Protein AF-A0A5C8MLD3-F1 (afdb_monomer)

Solvent-accessible surface area (backbone atoms only — not comparable to full-atom values): 6883 Å² total; per-residue (Å²): 133,84,90,68,81,69,77,54,64,66,59,46,52,50,65,75,65,60,57,90,90,61,45,70,41,81,38,57,81,79,64,85,78,52,90,74,18,45,78,46,78,60,51,78,51,96,70,32,50,43,62,65,61,55,50,54,52,44,61,75,76,47,92,70,79,60,50,77,44,45,52,60,38,64,76,80,35,44,68,60,45,52,58,50,46,68,77,42,69,90,36,53,75,47,72,38,54,56,72,57,45,57,59,56,47,46,73,16,64,30,40,37,30,39

Structure (mmCIF, N/CA/C/O backbone):
data_AF-A0A5C8MLD3-F1
#
_entry.id   AF-A0A5C8MLD3-F1
#
loop_
_atom_site.group_PDB
_atom_site.id
_atom_site.type_symbol
_atom_site.label_atom_id
_atom_site.label_alt_id
_atom_site.label_comp_id
_atom_site.label_asym_id
_atom_site.label_entity_id
_atom_site.label_seq_id
_atom_site.pdbx_PDB_ins_code
_atom_site.Cartn_x
_atom_site.Cartn_y
_atom_site.Cartn_z
_atom_site.occupancy
_atom_site.B_iso_or_equiv
_atom_site.auth_seq_id
_atom_site.auth_comp_id
_atom_site.auth_asym_id
_atom_site.auth_atom_id
_atom_site.pdbx_PDB_model_num
ATOM 1 N N . MET A 1 1 ? -24.062 6.824 9.805 1.00 85.62 1 MET A N 1
ATOM 2 C CA . MET A 1 1 ? -23.124 7.342 8.782 1.00 85.62 1 MET A CA 1
ATOM 3 C C . MET A 1 1 ? -21.839 7.772 9.478 1.00 85.62 1 MET A C 1
ATOM 5 O O . MET A 1 1 ? -21.943 8.357 10.554 1.00 85.62 1 MET A O 1
ATOM 9 N N . LYS A 1 2 ? -20.661 7.438 8.929 1.00 93.75 2 LYS A N 1
ATOM 10 C CA . LYS A 1 2 ? -19.357 7.823 9.510 1.00 93.75 2 LYS A CA 1
ATOM 11 C C . LYS A 1 2 ? -19.189 9.347 9.380 1.00 93.75 2 LYS A C 1
ATOM 13 O O . LYS A 1 2 ? -19.559 9.907 8.354 1.00 93.75 2 LYS A O 1
ATOM 18 N N . LYS A 1 3 ? -18.709 10.020 10.435 1.00 93.88 3 LYS A N 1
ATOM 19 C CA . LYS A 1 3 ? -18.579 11.495 10.472 1.00 93.88 3 LYS A CA 1
ATOM 20 C C . LYS A 1 3 ? -17.260 12.013 9.884 1.00 93.88 3 LYS A C 1
ATOM 22 O O . LYS A 1 3 ? -17.205 13.179 9.511 1.00 93.88 3 LYS A O 1
ATOM 27 N N . ARG A 1 4 ? -16.201 11.198 9.889 1.00 93.94 4 ARG A N 1
ATOM 28 C CA . ARG A 1 4 ? -14.824 11.556 9.500 1.00 93.94 4 ARG A CA 1
ATOM 29 C C . ARG A 1 4 ? -14.088 10.338 8.946 1.00 93.94 4 ARG A C 1
ATOM 31 O O . ARG A 1 4 ? -14.531 9.217 9.200 1.00 93.94 4 ARG A O 1
ATOM 38 N N . GLY A 1 5 ? -12.973 10.586 8.264 1.00 93.69 5 GLY A N 1
ATOM 39 C CA . GLY A 1 5 ? -12.111 9.557 7.695 1.00 93.69 5 GLY A CA 1
ATOM 40 C C . GLY A 1 5 ? -12.690 8.889 6.442 1.00 93.69 5 GLY A C 1
ATOM 41 O O . GLY A 1 5 ? -13.693 9.332 5.877 1.00 93.69 5 GLY A O 1
ATOM 42 N N . ILE A 1 6 ? -12.071 7.790 6.033 1.00 97.31 6 ILE A N 1
ATOM 43 C CA . ILE A 1 6 ? -12.454 6.885 4.958 1.00 97.31 6 ILE A CA 1
ATOM 44 C C . ILE A 1 6 ? -13.899 6.426 5.140 1.00 97.31 6 ILE A C 1
ATOM 46 O O . ILE A 1 6 ? -14.257 5.773 6.118 1.00 97.31 6 ILE A O 1
ATOM 50 N N . LEU A 1 7 ? -14.738 6.736 4.154 1.00 97.69 7 LEU A N 1
ATOM 51 C CA . LEU A 1 7 ? -16.151 6.347 4.138 1.00 97.69 7 LEU A CA 1
ATOM 52 C C . LEU A 1 7 ? -16.387 4.973 3.505 1.00 97.69 7 LEU A C 1
ATOM 54 O O . LEU A 1 7 ? -17.443 4.373 3.717 1.00 97.69 7 LEU A O 1
ATOM 58 N N . ASN A 1 8 ? -15.430 4.480 2.715 1.00 97.94 8 ASN A N 1
ATOM 59 C CA . ASN A 1 8 ? -15.532 3.173 2.085 1.00 97.94 8 ASN A CA 1
ATOM 60 C C . ASN A 1 8 ? -15.627 2.089 3.174 1.00 97.94 8 ASN A C 1
ATOM 62 O O . ASN A 1 8 ? -14.773 2.003 4.061 1.00 97.94 8 ASN A O 1
ATOM 66 N N . LYS A 1 9 ? -16.698 1.286 3.112 1.00 97.56 9 LYS A N 1
ATOM 67 C CA . LYS A 1 9 ? -17.010 0.256 4.110 1.00 97.56 9 LYS A CA 1
ATOM 68 C C . LYS A 1 9 ? -15.908 -0.800 4.194 1.00 97.56 9 LYS A C 1
ATOM 70 O O . LYS A 1 9 ? -15.544 -1.191 5.300 1.00 97.56 9 LYS A O 1
ATOM 75 N N . GLU A 1 10 ? -15.408 -1.268 3.056 1.00 98.12 10 GLU A N 1
ATOM 76 C CA . GLU A 1 10 ? -14.409 -2.338 2.992 1.00 98.12 10 GLU A CA 1
ATOM 77 C C . GLU A 1 10 ? -13.061 -1.855 3.514 1.00 98.12 10 GLU A C 1
ATOM 79 O O . GLU A 1 10 ? -12.492 -2.510 4.379 1.00 98.12 10 GLU A O 1
ATOM 84 N N . LEU A 1 11 ? -12.616 -0.661 3.110 1.00 98.00 11 LEU A N 1
ATOM 85 C CA . LEU A 1 11 ? -11.407 -0.048 3.664 1.00 98.00 11 LEU A CA 1
ATOM 86 C C . LEU A 1 11 ? -11.531 0.203 5.168 1.00 98.00 11 LEU A C 1
ATOM 88 O O . LEU A 1 11 ? -10.626 -0.138 5.916 1.00 98.00 11 LEU A O 1
ATOM 92 N N . SER A 1 12 ? -12.660 0.750 5.634 1.00 97.75 12 SER A N 1
ATOM 93 C CA . SER A 1 12 ? -12.869 0.962 7.074 1.00 97.75 12 SER A CA 1
ATOM 94 C C . SER A 1 12 ? -12.828 -0.353 7.854 1.00 97.75 12 SER A C 1
ATOM 96 O O . SER A 1 12 ? -12.297 -0.394 8.958 1.00 97.75 12 SER A O 1
ATOM 98 N N . THR A 1 13 ? -13.389 -1.425 7.287 1.00 97.94 13 THR A N 1
ATOM 99 C CA . THR A 1 13 ? -13.376 -2.757 7.908 1.00 97.94 13 THR A CA 1
ATOM 100 C C . THR A 1 13 ? -11.962 -3.329 7.930 1.00 97.94 13 THR A C 1
ATOM 102 O O . THR A 1 13 ? -11.535 -3.840 8.960 1.00 97.94 13 THR A O 1
ATOM 105 N N . LEU A 1 14 ? -11.232 -3.202 6.818 1.00 98.25 14 LEU A N 1
ATOM 106 C CA . LEU A 1 14 ? -9.846 -3.631 6.695 1.00 98.25 14 LEU A CA 1
ATOM 107 C C . LEU A 1 14 ? -8.971 -2.935 7.734 1.00 98.25 14 LEU A C 1
ATOM 109 O O . LEU A 1 14 ? -8.373 -3.622 8.553 1.00 98.25 14 LEU A O 1
ATOM 113 N N . LEU A 1 15 ? -8.935 -1.598 7.735 1.00 97.69 15 LEU A N 1
ATOM 114 C CA . LEU A 1 15 ? -8.053 -0.828 8.616 1.00 97.69 15 LEU A CA 1
ATOM 115 C C . LEU A 1 15 ? -8.346 -1.094 10.096 1.00 97.69 15 LEU A C 1
ATOM 117 O O . LEU A 1 15 ? -7.420 -1.278 10.876 1.00 97.69 15 LEU A O 1
ATOM 121 N N . ALA A 1 16 ? -9.622 -1.211 10.475 1.00 97.19 16 ALA A N 1
ATOM 122 C CA . ALA A 1 16 ? -10.012 -1.537 11.847 1.00 97.19 16 ALA A CA 1
ATOM 123 C C . ALA A 1 16 ? -9.655 -2.975 12.275 1.00 97.19 16 ALA A C 1
ATOM 125 O O . ALA A 1 16 ? -9.707 -3.283 13.464 1.00 97.19 16 ALA A O 1
ATOM 126 N N . SER A 1 17 ? -9.341 -3.860 11.323 1.00 97.12 17 SER A N 1
ATOM 127 C CA . SER A 1 17 ? -8.981 -5.258 11.583 1.00 97.12 17 SER A CA 1
ATOM 128 C C . SER A 1 17 ? -7.475 -5.519 11.641 1.00 97.12 17 SER A C 1
ATOM 130 O O . SER A 1 17 ? -7.084 -6.629 11.999 1.00 97.12 17 SER A O 1
ATOM 132 N N . LEU A 1 18 ? -6.643 -4.533 11.282 1.00 98.06 18 LEU A N 1
ATOM 133 C CA . LEU A 1 18 ? -5.192 -4.699 11.238 1.00 98.06 18 LEU A CA 1
ATOM 134 C C . LEU A 1 18 ? -4.616 -4.836 12.652 1.00 98.06 18 LEU A C 1
ATOM 136 O O . LEU A 1 18 ? -4.892 -4.027 13.539 1.00 98.06 18 LEU A O 1
ATOM 140 N N . GLY A 1 19 ? -3.806 -5.872 12.848 1.00 96.94 19 GLY A N 1
ATOM 141 C CA . GLY A 1 19 ? -2.926 -6.031 13.997 1.00 96.94 19 GLY A CA 1
ATOM 142 C C . GLY A 1 19 ? -1.519 -5.502 13.722 1.00 96.94 19 GLY A C 1
ATOM 143 O O . GLY A 1 19 ? -1.189 -5.06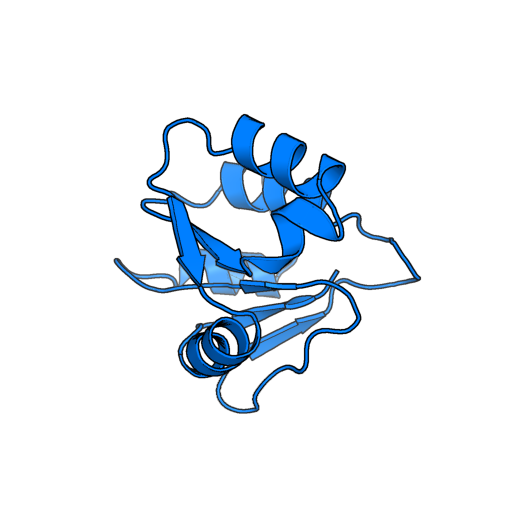2 12.623 1.00 96.94 19 GLY A O 1
ATOM 144 N N . HIS A 1 20 ? -0.658 -5.577 14.737 1.00 96.12 20 HIS A N 1
ATOM 145 C CA . HIS A 1 20 ? 0.755 -5.231 14.587 1.00 96.12 20 HIS A CA 1
ATOM 146 C C . HIS A 1 20 ? 1.406 -6.102 13.504 1.00 96.12 20 HIS A C 1
ATOM 148 O O . HIS A 1 20 ? 1.141 -7.304 13.447 1.00 96.12 20 HIS A O 1
ATOM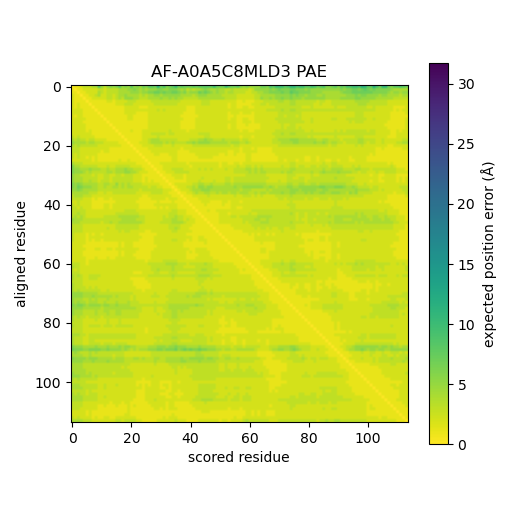 154 N N . THR A 1 21 ? 2.260 -5.507 12.667 1.00 95.81 21 THR A N 1
ATOM 155 C CA . THR A 1 21 ? 2.939 -6.133 11.513 1.00 95.81 21 THR A CA 1
ATOM 156 C C . THR A 1 21 ? 2.047 -6.589 10.353 1.00 95.81 21 THR A C 1
ATOM 158 O O . THR A 1 21 ? 2.568 -7.053 9.336 1.00 95.81 21 THR A O 1
ATOM 161 N N . ASP A 1 22 ? 0.720 -6.451 10.452 1.00 98.00 22 ASP A N 1
ATOM 162 C CA . ASP A 1 22 ? -0.149 -6.738 9.314 1.00 98.00 22 ASP A CA 1
ATOM 163 C C . ASP A 1 22 ? 0.141 -5.764 8.168 1.00 98.00 22 ASP A C 1
ATOM 165 O O . ASP A 1 22 ? 0.394 -4.576 8.368 1.00 98.00 22 ASP A O 1
ATOM 169 N N . THR A 1 23 ? 0.076 -6.272 6.939 1.00 98.25 23 THR A N 1
ATOM 170 C CA . THR A 1 23 ? 0.381 -5.485 5.744 1.00 98.25 23 THR A CA 1
ATOM 171 C C . THR A 1 23 ? -0.844 -5.322 4.858 1.00 98.25 23 THR A C 1
ATOM 173 O O . THR A 1 23 ? -1.691 -6.212 4.735 1.00 98.25 23 THR A O 1
ATOM 176 N N . ILE A 1 24 ? -0.918 -4.164 4.212 1.00 98.50 24 ILE A N 1
ATOM 177 C CA . ILE A 1 24 ? -1.844 -3.868 3.122 1.00 98.50 24 ILE A CA 1
ATOM 178 C C . ILE A 1 24 ? -1.037 -3.353 1.937 1.00 98.50 24 ILE A C 1
ATOM 180 O O . ILE A 1 24 ? 0.048 -2.797 2.106 1.00 98.50 24 ILE A O 1
ATOM 184 N N . VAL A 1 25 ? -1.569 -3.525 0.735 1.00 98.62 25 VAL A N 1
ATOM 185 C CA . VAL A 1 25 ? -0.931 -3.055 -0.494 1.00 98.62 25 VAL A CA 1
ATOM 186 C C . VAL A 1 25 ? -1.850 -2.048 -1.158 1.00 98.62 25 VAL A C 1
ATOM 188 O O . VAL A 1 25 ? -3.031 -2.325 -1.331 1.00 98.62 25 VAL A O 1
ATOM 191 N N . ILE A 1 26 ? -1.315 -0.899 -1.564 1.00 98.50 26 ILE A N 1
ATOM 192 C CA . ILE A 1 26 ? -1.977 -0.008 -2.520 1.00 98.50 26 ILE A CA 1
ATOM 193 C C . ILE A 1 26 ? -1.330 -0.275 -3.875 1.00 98.50 26 ILE A C 1
ATOM 195 O O . ILE A 1 26 ? -0.105 -0.259 -3.989 1.00 98.50 26 ILE A O 1
ATOM 199 N N . ALA A 1 27 ? -2.143 -0.557 -4.883 1.00 97.50 27 ALA A N 1
ATOM 200 C CA . ALA A 1 27 ? -1.694 -1.009 -6.186 1.00 97.50 27 ALA A CA 1
ATOM 201 C C . ALA A 1 27 ? -2.315 -0.187 -7.312 1.00 97.50 27 ALA A C 1
ATOM 203 O O . ALA A 1 27 ? -3.470 0.234 -7.230 1.00 97.50 27 ALA A O 1
ATOM 204 N N . ASP A 1 28 ? -1.555 -0.013 -8.392 1.00 96.06 28 ASP A N 1
ATOM 205 C CA . ASP A 1 28 ? -2.097 0.506 -9.641 1.00 96.06 28 ASP A CA 1
ATOM 206 C C . ASP A 1 28 ? -3.043 -0.503 -10.319 1.00 96.06 28 ASP A C 1
ATOM 208 O O . ASP A 1 28 ? -3.241 -1.643 -9.883 1.00 96.06 28 ASP A O 1
ATOM 212 N N . CYS A 1 29 ? -3.630 -0.084 -11.437 1.00 93.81 29 CYS A N 1
ATOM 213 C CA . CYS A 1 29 ? -4.573 -0.906 -12.179 1.00 93.81 29 CYS A CA 1
ATOM 214 C C . CYS A 1 29 ? -3.975 -2.189 -12.803 1.00 93.81 29 CYS A C 1
ATOM 216 O O . CYS A 1 29 ? -4.758 -3.037 -13.240 1.00 93.81 29 CYS A O 1
ATOM 218 N N . GLY A 1 30 ? -2.647 -2.332 -12.877 1.00 94.31 30 GLY A N 1
ATOM 219 C CA . GLY A 1 30 ? -1.940 -3.408 -13.574 1.00 94.31 30 GLY A CA 1
ATOM 220 C C . GLY A 1 30 ? -1.364 -4.504 -12.673 1.00 94.31 30 GLY A C 1
ATOM 221 O O . GLY A 1 30 ? -1.067 -5.586 -13.181 1.00 94.31 30 GLY A O 1
ATOM 222 N N . LEU A 1 31 ? -1.229 -4.270 -11.364 1.00 96.69 31 LEU A N 1
ATOM 223 C CA . LEU A 1 31 ? -0.689 -5.275 -10.445 1.00 96.69 31 LEU A CA 1
ATOM 224 C C . LEU A 1 31 ? -1.607 -6.520 -10.374 1.00 96.69 31 LEU A C 1
ATOM 226 O O . LEU A 1 31 ? -2.804 -6.383 -10.094 1.00 96.69 31 LEU A O 1
ATOM 230 N N . PRO A 1 32 ? -1.084 -7.744 -10.588 1.00 96.38 32 PRO A N 1
ATOM 231 C CA . PRO A 1 32 ? -1.859 -8.961 -10.374 1.00 96.38 32 PRO A CA 1
ATOM 232 C C . PRO A 1 32 ? -2.161 -9.140 -8.881 1.00 96.38 32 PRO A C 1
ATOM 234 O O . PRO A 1 32 ? -1.272 -9.004 -8.044 1.00 96.38 32 PRO A O 1
ATOM 237 N N . ILE A 1 33 ? -3.413 -9.467 -8.553 1.00 96.88 33 ILE A N 1
ATOM 238 C CA . ILE A 1 33 ? -3.862 -9.653 -7.167 1.00 96.88 33 ILE A CA 1
ATOM 239 C C . ILE A 1 33 ? -3.979 -11.158 -6.884 1.00 96.88 33 ILE A C 1
ATOM 241 O O . ILE A 1 33 ? -4.745 -11.827 -7.587 1.00 96.88 33 ILE A O 1
ATOM 245 N N . PRO A 1 34 ? -3.233 -11.703 -5.906 1.00 94.44 34 PRO A N 1
ATOM 246 C CA . PRO A 1 34 ? -3.311 -13.115 -5.537 1.00 94.44 34 PRO A CA 1
ATOM 247 C C . PRO A 1 34 ? -4.658 -13.457 -4.882 1.00 94.44 34 PRO A C 1
ATOM 249 O O . PRO A 1 34 ? -5.316 -12.590 -4.311 1.00 94.44 34 PRO A O 1
ATOM 252 N N . ASN A 1 35 ? -5.071 -14.727 -4.943 1.00 94.19 35 ASN A N 1
ATOM 253 C CA . ASN A 1 35 ? -6.355 -15.172 -4.376 1.00 94.19 35 ASN A CA 1
ATOM 254 C C . ASN A 1 35 ? -6.339 -15.208 -2.839 1.00 94.19 35 ASN A C 1
ATOM 256 O O . ASN A 1 35 ? -7.393 -15.198 -2.207 1.00 94.19 35 ASN A O 1
ATOM 260 N N . GLU A 1 36 ? -5.149 -15.287 -2.249 1.00 95.56 36 GLU A N 1
ATOM 261 C CA . GLU A 1 36 ? -4.899 -15.322 -0.811 1.00 95.56 36 GLU A CA 1
ATOM 262 C C . GLU A 1 36 ? -5.204 -13.980 -0.129 1.00 95.56 36 GLU A C 1
ATOM 264 O O . GLU A 1 36 ? -5.530 -13.953 1.059 1.00 95.56 36 GLU A O 1
ATOM 269 N N . SER A 1 37 ? -5.146 -12.878 -0.880 1.00 95.56 37 SER A N 1
ATOM 270 C CA . SER A 1 37 ? -5.364 -11.526 -0.370 1.00 95.56 37 SER A CA 1
ATOM 271 C C . SER A 1 37 ? -6.727 -10.991 -0.768 1.00 95.56 37 SER A C 1
ATOM 273 O O . SER A 1 37 ? -7.176 -11.147 -1.905 1.00 95.56 37 SER A O 1
ATOM 275 N N . ALA A 1 38 ? -7.382 -10.285 0.154 1.00 97.44 38 ALA A N 1
ATOM 276 C CA . ALA A 1 38 ? -8.632 -9.618 -0.172 1.00 97.44 38 ALA A CA 1
ATOM 277 C C . ALA A 1 38 ? -8.398 -8.541 -1.242 1.00 97.44 38 ALA A C 1
ATOM 279 O O . ALA A 1 38 ? -7.451 -7.759 -1.168 1.00 97.44 38 ALA A O 1
ATOM 280 N N . ARG A 1 39 ? -9.287 -8.468 -2.229 1.00 97.88 39 ARG A N 1
ATOM 281 C CA . ARG A 1 39 ? -9.274 -7.408 -3.238 1.00 97.88 39 ARG A CA 1
ATOM 282 C C . ARG A 1 39 ? -10.275 -6.329 -2.858 1.00 97.88 39 ARG A C 1
ATOM 284 O O . ARG A 1 39 ? -11.465 -6.618 -2.793 1.00 97.88 39 ARG A O 1
ATOM 291 N N . ILE A 1 40 ? -9.803 -5.094 -2.709 1.00 98.25 40 ILE A N 1
ATOM 292 C CA . ILE A 1 40 ? -10.657 -3.906 -2.586 1.00 98.25 40 ILE A CA 1
ATOM 293 C C . ILE A 1 40 ? -10.401 -3.035 -3.812 1.00 98.25 40 ILE A C 1
ATOM 295 O O . ILE A 1 40 ? -9.364 -2.385 -3.919 1.00 98.25 40 ILE A O 1
ATOM 299 N N . ASP A 1 41 ? -11.322 -3.058 -4.773 1.00 98.19 41 ASP A N 1
ATOM 300 C CA . ASP A 1 41 ? -11.180 -2.293 -6.013 1.00 98.19 41 ASP A CA 1
ATOM 301 C C . ASP A 1 41 ? -11.908 -0.952 -5.906 1.00 98.19 41 ASP A C 1
ATOM 303 O O . ASP A 1 41 ? -13.135 -0.904 -5.811 1.00 98.19 41 ASP A O 1
ATOM 307 N N . LEU A 1 42 ? -11.141 0.138 -5.893 1.00 98.25 42 LEU A N 1
ATOM 308 C CA . LEU A 1 42 ? -11.667 1.502 -5.873 1.00 98.25 42 LEU A CA 1
ATOM 309 C C . LEU A 1 42 ? -11.692 2.127 -7.269 1.00 98.25 42 LEU A C 1
ATOM 311 O O . LEU A 1 42 ? -12.286 3.194 -7.436 1.00 98.25 42 LEU A O 1
ATOM 315 N N . SER A 1 43 ? -11.039 1.495 -8.248 1.00 97.12 43 SER A N 1
ATOM 316 C CA . SER A 1 43 ? -10.868 2.046 -9.588 1.00 97.12 43 SER A CA 1
ATOM 317 C C . SER A 1 43 ? -12.215 2.165 -10.301 1.00 97.12 43 SER A C 1
ATOM 319 O O . SER A 1 43 ? -12.984 1.209 -10.411 1.00 97.12 43 SER A O 1
ATOM 321 N N . LEU A 1 44 ? -12.515 3.368 -10.789 1.00 97.38 44 LEU A N 1
ATOM 322 C CA . LEU A 1 44 ? -13.713 3.635 -11.588 1.00 97.38 44 LEU A CA 1
ATOM 323 C C . LEU A 1 44 ? -13.354 3.784 -13.065 1.00 97.38 44 LEU A C 1
ATOM 325 O O . LEU A 1 44 ? -14.003 3.220 -13.942 1.00 97.38 44 LEU A O 1
ATOM 329 N N . VAL A 1 45 ? -12.304 4.556 -13.332 1.00 97.25 45 VAL A N 1
ATOM 330 C CA . VAL A 1 45 ? -11.724 4.784 -14.656 1.00 97.25 45 VAL A CA 1
ATOM 331 C C . VAL A 1 45 ? -10.216 4.942 -14.505 1.00 97.25 45 VAL A C 1
ATOM 333 O O . VAL A 1 45 ? -9.706 5.104 -13.399 1.00 97.25 45 VAL A O 1
ATOM 336 N N . LYS A 1 46 ? -9.478 4.916 -15.618 1.00 95.19 46 LYS A N 1
ATOM 337 C CA . LYS A 1 46 ? -8.017 5.042 -15.586 1.00 95.19 46 LYS A CA 1
ATOM 338 C C . LYS A 1 46 ? -7.594 6.318 -14.844 1.00 95.19 46 LYS A C 1
ATOM 340 O O . LYS A 1 46 ? -7.914 7.421 -15.282 1.00 95.19 46 LYS A O 1
ATOM 345 N N . GLY A 1 47 ? -6.844 6.143 -13.755 1.00 94.12 47 GLY A N 1
ATOM 346 C CA . GLY A 1 47 ? -6.320 7.235 -12.933 1.00 94.12 47 GLY A CA 1
ATOM 347 C C . GLY A 1 47 ? -7.305 7.815 -11.914 1.00 94.12 47 GLY A C 1
ATO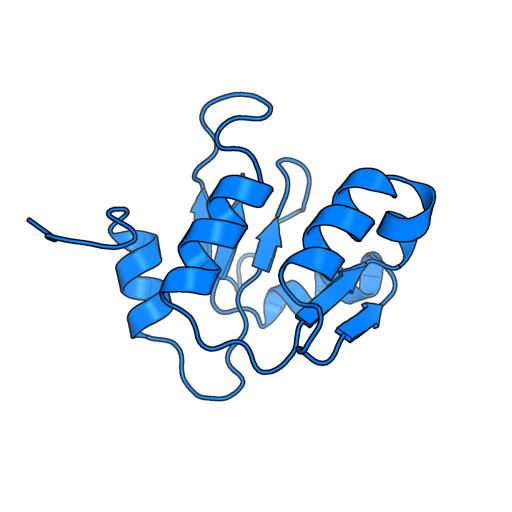M 348 O O . GLY A 1 47 ? -6.983 8.838 -11.312 1.00 94.12 47 GLY A O 1
ATOM 349 N N . PHE A 1 48 ? -8.482 7.206 -11.718 1.00 97.38 48 PHE A N 1
ATOM 350 C CA . PHE A 1 48 ? -9.441 7.649 -10.710 1.00 97.38 48 PHE A CA 1
ATOM 351 C C . PHE A 1 48 ? -10.008 6.483 -9.873 1.00 97.38 48 PHE A C 1
ATOM 353 O O . PHE A 1 48 ? -10.665 5.601 -10.442 1.00 97.38 48 PHE A O 1
ATOM 360 N N . PRO A 1 49 ? -9.871 6.538 -8.532 1.00 97.75 49 PRO A N 1
ATOM 361 C CA . PRO A 1 49 ? -9.2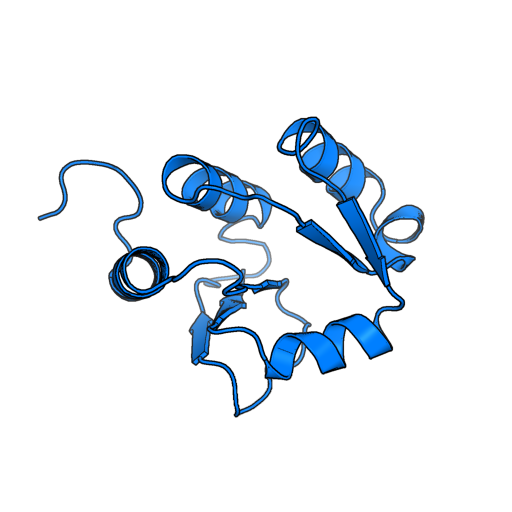14 7.593 -7.751 1.00 97.75 49 PRO A CA 1
ATOM 362 C C . PRO A 1 49 ? -7.680 7.597 -7.932 1.00 97.75 49 PRO A C 1
ATOM 364 O O . PRO A 1 49 ? -7.093 6.549 -8.183 1.00 97.75 49 PRO A O 1
ATOM 367 N N . PRO A 1 50 ? -6.998 8.750 -7.798 1.00 97.75 50 PRO A N 1
ATOM 368 C CA . PRO A 1 50 ? -5.540 8.789 -7.871 1.00 97.75 50 PRO A CA 1
ATOM 369 C C . PRO A 1 50 ? -4.891 8.015 -6.718 1.00 97.75 50 PRO A C 1
ATOM 371 O O . PRO A 1 50 ? -5.309 8.159 -5.568 1.00 97.75 50 PRO A O 1
ATOM 374 N N . PHE A 1 51 ? -3.808 7.287 -7.009 1.00 98.25 51 PHE A N 1
ATOM 375 C CA . PHE A 1 51 ? -3.021 6.535 -6.020 1.00 98.25 51 PHE A CA 1
ATOM 376 C C . PHE A 1 51 ? -2.699 7.363 -4.766 1.00 98.25 51 PHE A C 1
ATOM 378 O O . PHE A 1 51 ? -2.962 6.931 -3.646 1.00 98.25 51 PHE A O 1
ATOM 385 N N . LEU A 1 52 ? -2.184 8.586 -4.951 1.00 98.25 52 LEU A N 1
ATOM 386 C CA . LEU A 1 52 ? -1.782 9.451 -3.838 1.00 98.25 52 LEU A CA 1
ATOM 387 C C . LEU A 1 52 ? -2.965 9.875 -2.964 1.00 98.25 52 LEU A C 1
ATOM 389 O O . LEU A 1 52 ? -2.806 9.954 -1.756 1.00 98.25 52 LEU A O 1
ATOM 393 N N . SER A 1 53 ? -4.156 10.078 -3.536 1.00 97.94 53 SER A N 1
ATOM 394 C CA . SER A 1 53 ? -5.350 10.409 -2.747 1.00 97.94 53 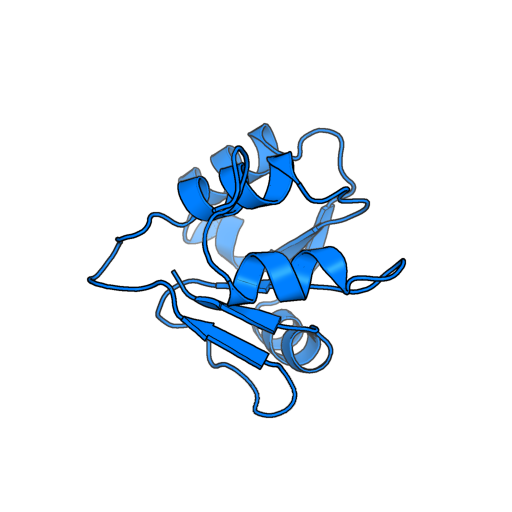SER A CA 1
ATOM 395 C C . SER A 1 53 ? -5.800 9.241 -1.871 1.00 97.94 53 SER A C 1
ATOM 397 O O . SER A 1 53 ? -6.289 9.454 -0.765 1.00 97.94 53 SER A O 1
ATOM 399 N N . VAL A 1 54 ? -5.630 8.007 -2.354 1.00 98.31 54 VAL A N 1
ATOM 400 C CA . VAL A 1 54 ? -5.915 6.797 -1.571 1.00 98.31 54 VAL A CA 1
ATOM 401 C C . VAL A 1 54 ? -4.860 6.600 -0.483 1.00 98.31 54 VAL A C 1
ATOM 403 O O . VAL A 1 54 ? -5.224 6.311 0.654 1.00 98.31 54 VAL A O 1
ATOM 406 N N . LEU A 1 55 ? -3.580 6.819 -0.801 1.00 98.4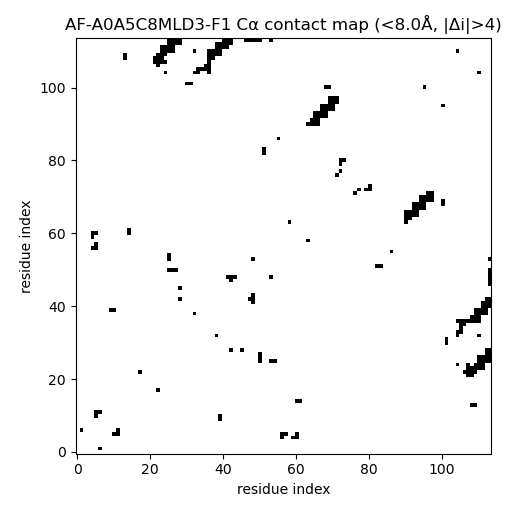4 55 LEU A N 1
ATOM 407 C CA . LEU A 1 55 ? -2.493 6.798 0.179 1.00 98.44 55 LEU A CA 1
ATOM 408 C C . LEU A 1 55 ? -2.724 7.830 1.290 1.00 98.44 55 LEU A C 1
ATOM 410 O O . LEU A 1 55 ? -2.711 7.459 2.457 1.00 98.44 55 LEU A O 1
ATOM 414 N N . ASP A 1 56 ? -2.995 9.088 0.937 1.00 98.12 56 ASP A N 1
ATOM 415 C CA . ASP A 1 56 ? -3.229 10.175 1.896 1.00 98.12 56 ASP A CA 1
ATOM 416 C C . ASP A 1 56 ? -4.380 9.837 2.853 1.00 98.12 56 ASP A C 1
ATOM 418 O O . ASP A 1 56 ? -4.225 9.930 4.068 1.00 98.12 56 ASP A O 1
ATOM 422 N N . ALA A 1 57 ? -5.502 9.338 2.325 1.00 98.06 57 ALA A N 1
ATOM 423 C CA . ALA A 1 57 ? -6.640 8.936 3.148 1.00 98.06 57 ALA A CA 1
ATOM 424 C C . ALA A 1 57 ? -6.319 7.766 4.097 1.00 98.06 57 ALA A C 1
ATOM 426 O O . ALA A 1 57 ? -6.853 7.713 5.203 1.00 98.06 57 ALA A O 1
ATOM 427 N N . ILE A 1 58 ? -5.471 6.821 3.677 1.00 98.12 58 ILE A N 1
ATOM 428 C CA . ILE A 1 58 ? -5.036 5.701 4.524 1.00 98.12 58 ILE A CA 1
ATOM 429 C C . ILE A 1 58 ? -4.096 6.193 5.626 1.00 98.12 58 ILE A C 1
ATOM 431 O O . ILE A 1 58 ? -4.275 5.796 6.774 1.00 98.12 58 ILE A O 1
ATOM 435 N N . LEU A 1 59 ? -3.150 7.082 5.314 1.00 97.62 59 LEU A N 1
ATOM 436 C CA . LEU A 1 59 ? -2.200 7.633 6.289 1.00 97.62 59 LEU A CA 1
ATOM 437 C C . LEU A 1 59 ? -2.870 8.489 7.378 1.00 97.62 59 LEU A C 1
ATOM 439 O O . LEU A 1 59 ? -2.297 8.661 8.449 1.00 97.62 59 LEU A O 1
ATOM 443 N N . GLU A 1 60 ? -4.084 8.996 7.145 1.00 97.06 60 GLU A N 1
ATOM 444 C CA . GLU A 1 60 ? -4.875 9.680 8.178 1.00 97.06 60 GLU A CA 1
ATOM 445 C C . GLU A 1 60 ? -5.464 8.732 9.242 1.00 97.06 60 GLU A C 1
ATOM 447 O O . GLU A 1 60 ? -5.778 9.181 10.347 1.00 97.06 60 GLU A O 1
ATOM 452 N N . GLU A 1 61 ? -5.651 7.443 8.931 1.00 96.31 61 GLU A N 1
ATOM 453 C CA . GLU A 1 61 ? -6.279 6.461 9.836 1.00 96.31 61 GLU A CA 1
ATOM 454 C C . GLU A 1 61 ? -5.353 5.316 10.264 1.00 96.31 61 GLU A C 1
ATOM 456 O O . GLU A 1 61 ? -5.642 4.656 11.263 1.00 96.31 61 GLU A O 1
ATOM 461 N N . LEU A 1 62 ? -4.270 5.064 9.527 1.00 96.50 62 LEU A N 1
ATOM 462 C CA . LEU A 1 62 ? -3.363 3.947 9.760 1.00 96.50 62 LEU A CA 1
ATOM 463 C C . LEU A 1 62 ? -2.017 4.424 10.306 1.00 96.50 62 LEU A C 1
ATOM 465 O O . LEU A 1 62 ? -1.322 5.220 9.676 1.00 96.50 62 LEU A O 1
ATOM 469 N N . GLU A 1 63 ? -1.612 3.866 11.443 1.00 95.69 63 GLU A N 1
ATOM 470 C CA . GLU A 1 63 ? -0.244 3.998 11.938 1.00 95.69 63 GLU A CA 1
ATOM 471 C C . GLU A 1 63 ? 0.680 3.080 11.128 1.00 95.69 63 GLU A C 1
ATOM 473 O O . GLU A 1 63 ? 0.513 1.860 11.119 1.00 95.69 63 GLU A O 1
ATOM 478 N N . VAL A 1 64 ? 1.635 3.673 10.407 1.00 97.62 64 VAL A N 1
ATOM 479 C CA . VAL A 1 64 ? 2.553 2.950 9.518 1.00 97.62 64 VAL A CA 1
ATOM 480 C C . VAL A 1 64 ? 3.948 2.923 10.130 1.00 97.62 64 VAL A C 1
ATOM 482 O O . VAL A 1 64 ? 4.594 3.959 10.273 1.00 97.62 64 VAL A O 1
ATOM 485 N N . GLU A 1 65 ? 4.434 1.724 10.445 1.00 97.50 65 GLU A N 1
ATOM 486 C CA . GLU A 1 65 ? 5.768 1.517 11.026 1.00 97.50 65 GLU A CA 1
ATOM 487 C C . GLU A 1 65 ? 6.866 1.263 9.984 1.00 97.50 65 GLU A C 1
ATOM 489 O O . GLU A 1 65 ? 8.042 1.468 10.268 1.00 97.50 65 GLU A O 1
ATOM 494 N N . ALA A 1 66 ? 6.496 0.814 8.782 1.00 98.06 66 ALA A N 1
ATOM 495 C CA . ALA A 1 66 ? 7.403 0.581 7.665 1.00 98.06 66 ALA A CA 1
ATOM 496 C C . ALA A 1 66 ? 6.630 0.565 6.339 1.00 98.06 66 ALA A C 1
ATOM 498 O O . ALA A 1 66 ? 5.443 0.238 6.306 1.00 98.06 66 ALA A O 1
ATOM 499 N N . PHE A 1 67 ? 7.307 0.858 5.228 1.00 98.25 67 PHE A N 1
ATOM 500 C CA . PHE A 1 67 ? 6.742 0.682 3.890 1.00 98.25 67 PHE A CA 1
ATOM 501 C C . PHE A 1 67 ? 7.738 0.054 2.915 1.00 98.25 67 PHE A C 1
ATOM 503 O O . PHE A 1 67 ? 8.957 0.174 3.047 1.00 98.25 67 PHE A O 1
ATOM 510 N N . THR A 1 68 ? 7.192 -0.646 1.921 1.00 98.31 68 THR A N 1
ATOM 511 C CA . THR A 1 68 ? 7.957 -1.359 0.891 1.00 98.31 68 THR A CA 1
ATOM 512 C C . THR A 1 68 ? 7.584 -0.831 -0.482 1.00 98.31 68 THR A C 1
ATOM 514 O O . THR A 1 68 ? 6.399 -0.685 -0.775 1.00 98.31 68 THR A O 1
ATOM 517 N N . LEU A 1 69 ? 8.579 -0.589 -1.333 1.00 98.06 69 LEU A N 1
ATOM 518 C CA . LEU A 1 69 ? 8.381 -0.227 -2.736 1.00 98.06 69 LEU A CA 1
ATOM 519 C C . LEU A 1 69 ? 9.129 -1.193 -3.660 1.00 98.06 69 LEU A C 1
ATOM 521 O O . LEU A 1 69 ? 10.183 -1.719 -3.302 1.00 98.06 69 LEU A O 1
ATOM 525 N N . ALA A 1 70 ? 8.602 -1.384 -4.868 1.00 97.69 70 ALA A N 1
ATOM 526 C CA . ALA A 1 70 ? 9.341 -2.041 -5.940 1.00 97.69 70 ALA A CA 1
ATOM 527 C C . ALA A 1 70 ? 10.526 -1.154 -6.377 1.00 97.69 70 ALA A C 1
ATOM 529 O O . ALA A 1 70 ? 10.349 0.053 -6.548 1.00 97.69 70 ALA A O 1
ATOM 530 N N . GLU A 1 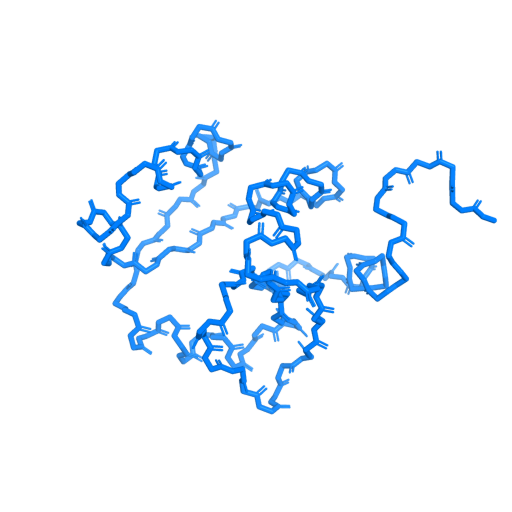71 ? 11.724 -1.718 -6.543 1.00 97.06 71 GLU A N 1
ATOM 531 C CA . GLU A 1 71 ? 12.951 -0.988 -6.917 1.00 97.06 71 GLU A CA 1
ATOM 532 C C . GLU A 1 71 ?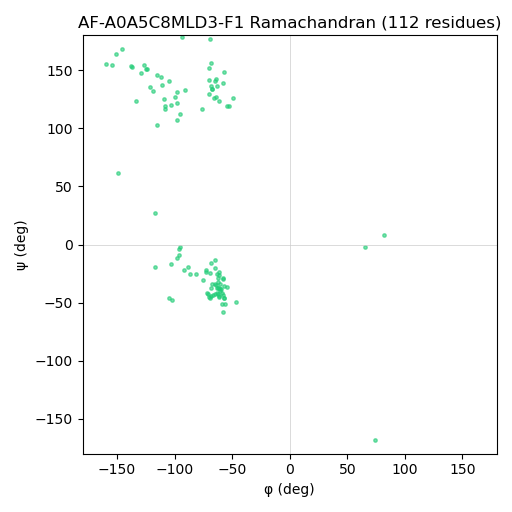 12.797 -0.160 -8.197 1.00 97.06 71 GLU A C 1
ATOM 534 O O . GLU A 1 71 ? 13.304 0.962 -8.292 1.00 97.06 71 GLU A O 1
ATOM 539 N N . GLU A 1 72 ? 12.049 -0.700 -9.152 1.00 96.19 72 GLU A N 1
ATOM 540 C CA . GLU A 1 72 ? 11.819 -0.167 -10.487 1.00 96.19 72 GLU A CA 1
ATOM 541 C C . GLU A 1 72 ? 11.127 1.204 -10.457 1.00 96.19 72 GLU A C 1
ATOM 543 O O . GLU A 1 72 ? 11.329 2.010 -11.367 1.00 96.19 72 GLU A O 1
ATOM 548 N N . ILE A 1 73 ? 10.392 1.539 -9.383 1.00 97.00 73 ILE A N 1
ATOM 549 C CA . ILE A 1 73 ? 9.709 2.838 -9.248 1.00 97.00 73 ILE A CA 1
ATOM 550 C C . ILE A 1 73 ? 10.678 4.023 -9.348 1.00 97.00 73 ILE A C 1
ATOM 552 O O . ILE A 1 73 ? 10.299 5.086 -9.831 1.00 97.00 73 ILE A O 1
ATOM 556 N N . LYS A 1 74 ? 11.942 3.841 -8.942 1.00 95.81 74 LYS A N 1
ATOM 557 C CA . LYS A 1 74 ? 12.968 4.894 -8.993 1.00 95.81 74 LYS A CA 1
ATOM 558 C C . LYS A 1 74 ? 13.257 5.357 -10.419 1.00 95.81 74 LYS A C 1
ATOM 560 O O . LYS A 1 74 ? 13.623 6.511 -10.616 1.00 95.81 74 LYS A O 1
ATOM 565 N N . ILE A 1 75 ? 13.138 4.447 -11.383 1.00 96.75 75 ILE A N 1
ATOM 566 C CA . ILE A 1 75 ? 13.489 4.678 -12.787 1.00 96.75 75 ILE A CA 1
ATOM 567 C C . ILE A 1 75 ? 12.218 4.922 -13.598 1.00 96.75 75 ILE A C 1
ATOM 569 O O . ILE A 1 75 ? 12.133 5.901 -14.333 1.00 96.75 75 ILE A O 1
ATOM 573 N N . GLU A 1 76 ? 11.212 4.069 -13.415 1.00 96.56 76 GLU A N 1
ATOM 574 C CA . GLU A 1 76 ? 9.994 4.072 -14.229 1.00 96.56 76 GLU A CA 1
ATOM 575 C C . GLU A 1 76 ? 8.978 5.131 -13.780 1.00 96.56 76 GLU A C 1
ATOM 577 O O . GLU A 1 76 ? 8.149 5.579 -14.572 1.00 96.56 76 GLU A O 1
ATOM 582 N N . ASN A 1 77 ? 9.012 5.550 -12.508 1.00 96.44 77 ASN A N 1
ATOM 583 C CA . ASN A 1 77 ? 8.077 6.546 -11.984 1.00 96.44 77 ASN A CA 1
ATOM 584 C C . ASN A 1 77 ? 8.681 7.422 -10.861 1.00 96.44 77 ASN A C 1
ATOM 586 O O . ASN A 1 77 ? 8.172 7.437 -9.732 1.00 96.44 77 ASN A O 1
ATOM 590 N N . PRO A 1 78 ? 9.749 8.190 -11.158 1.00 97.38 78 PRO A N 1
ATOM 591 C CA . PRO A 1 78 ? 10.475 8.979 -10.161 1.00 97.38 78 PRO A CA 1
ATOM 592 C C . PRO A 1 78 ? 9.592 10.027 -9.470 1.00 97.38 78 PRO A C 1
ATOM 594 O O . PRO A 1 78 ? 9.730 10.261 -8.273 1.00 97.38 78 PRO A O 1
ATOM 597 N N . VAL A 1 79 ? 8.624 10.605 -10.188 1.00 97.81 79 VAL A N 1
ATOM 598 C CA . VAL A 1 79 ? 7.694 11.593 -9.621 1.00 97.81 79 VAL A CA 1
ATOM 599 C C . VAL A 1 79 ? 6.785 10.956 -8.568 1.00 97.81 79 VAL A C 1
ATOM 601 O O . VAL A 1 79 ? 6.567 11.540 -7.507 1.00 97.81 79 VAL A O 1
ATOM 604 N N . MET A 1 80 ? 6.247 9.758 -8.821 1.00 97.69 80 MET A N 1
ATOM 605 C CA . MET A 1 80 ? 5.453 9.042 -7.815 1.00 97.69 80 MET A CA 1
ATOM 606 C C . MET A 1 80 ? 6.314 8.663 -6.611 1.00 97.69 80 MET A C 1
ATOM 608 O O . MET A 1 80 ? 5.885 8.843 -5.474 1.00 97.69 80 MET A O 1
ATOM 612 N N . TYR A 1 81 ? 7.538 8.193 -6.856 1.00 97.75 81 TYR A N 1
ATOM 613 C CA . TYR A 1 81 ? 8.491 7.871 -5.800 1.00 97.75 81 TYR A CA 1
ATOM 614 C C . TYR A 1 81 ? 8.750 9.065 -4.869 1.00 97.75 81 TYR A C 1
ATOM 616 O O . TYR A 1 81 ? 8.571 8.935 -3.658 1.00 97.75 81 TYR A O 1
ATOM 624 N N . GLU A 1 82 ? 9.078 10.239 -5.414 1.00 97.88 82 GLU A N 1
ATOM 625 C CA . GLU A 1 82 ? 9.285 11.463 -4.627 1.00 97.88 82 GLU A CA 1
ATOM 626 C C . GLU A 1 82 ? 8.043 11.836 -3.806 1.00 97.88 82 GLU A C 1
ATOM 628 O O . GLU A 1 82 ? 8.143 12.144 -2.617 1.00 97.88 82 GLU A O 1
ATOM 633 N N . ASN A 1 83 ? 6.855 11.748 -4.410 1.00 98.19 83 ASN A N 1
ATOM 634 C CA . ASN A 1 83 ? 5.595 12.040 -3.728 1.00 98.19 83 ASN A CA 1
ATOM 635 C C . ASN A 1 83 ? 5.304 11.080 -2.564 1.00 98.19 83 ASN A C 1
ATOM 637 O O . ASN A 1 83 ? 4.761 11.515 -1.546 1.00 98.19 83 ASN A O 1
ATOM 641 N N . ILE A 1 84 ? 5.643 9.794 -2.704 1.00 98.00 84 ILE A N 1
ATOM 642 C CA . ILE A 1 84 ? 5.513 8.799 -1.630 1.00 98.00 84 ILE A CA 1
ATOM 643 C C . ILE A 1 84 ? 6.529 9.095 -0.523 1.00 98.00 84 ILE A C 1
ATOM 645 O O . ILE A 1 84 ? 6.156 9.128 0.649 1.00 98.00 84 ILE A O 1
ATOM 649 N N . GLN A 1 85 ? 7.788 9.376 -0.876 1.00 96.19 85 GLN A N 1
ATOM 650 C CA . GLN A 1 85 ? 8.823 9.695 0.111 1.00 96.19 85 GLN A CA 1
ATOM 651 C C . GLN A 1 85 ? 8.483 10.927 0.944 1.00 96.19 85 GLN A C 1
ATOM 653 O O . GLN A 1 85 ? 8.724 10.927 2.145 1.00 96.19 85 GLN A O 1
ATOM 658 N N . GLN A 1 86 ? 7.892 11.960 0.341 1.00 97.06 86 GLN A N 1
ATOM 659 C CA . GLN A 1 86 ? 7.472 13.155 1.077 1.00 97.06 86 GLN A CA 1
ATOM 660 C C . GLN A 1 86 ? 6.413 12.844 2.144 1.00 97.06 86 GLN A C 1
ATOM 662 O O . GLN A 1 86 ? 6.458 13.415 3.231 1.00 97.06 86 GLN A O 1
ATOM 667 N N . ARG A 1 87 ? 5.485 11.922 1.859 1.00 97.69 87 ARG A N 1
ATOM 668 C CA . ARG A 1 87 ? 4.406 11.524 2.782 1.00 97.69 87 ARG A CA 1
ATOM 669 C C . ARG A 1 87 ? 4.889 10.620 3.912 1.00 97.69 87 ARG A C 1
ATOM 671 O O . ARG A 1 87 ? 4.335 10.657 5.003 1.00 97.69 87 ARG A O 1
ATOM 678 N N . LEU A 1 88 ? 5.921 9.820 3.648 1.00 96.81 88 LEU A N 1
ATOM 679 C CA . LEU A 1 88 ? 6.438 8.784 4.547 1.00 96.81 88 LEU A CA 1
ATOM 680 C C . LEU A 1 88 ? 7.887 9.054 4.983 1.00 96.81 88 LEU A C 1
ATOM 682 O O . LEU A 1 88 ? 8.621 8.127 5.311 1.00 96.81 88 LEU A O 1
ATOM 686 N N . ALA A 1 89 ? 8.312 10.320 5.004 1.00 94.75 89 ALA A N 1
ATOM 687 C CA . ALA A 1 89 ? 9.714 10.701 5.204 1.00 94.75 89 ALA A CA 1
ATOM 688 C C . ALA A 1 89 ? 10.324 10.193 6.526 1.00 94.75 89 ALA A C 1
ATOM 690 O O . ALA A 1 89 ? 11.531 9.970 6.603 1.00 94.75 89 ALA A O 1
ATOM 691 N N . SER A 1 90 ? 9.502 10.013 7.564 1.00 94.12 90 SER A N 1
ATOM 692 C CA . SER A 1 90 ? 9.915 9.503 8.877 1.00 94.12 90 SER A CA 1
ATOM 693 C C . SER A 1 90 ? 9.717 7.996 9.054 1.00 94.12 90 SER A C 1
ATOM 695 O O . SER A 1 90 ? 10.032 7.471 10.119 1.00 94.12 90 SER A O 1
ATOM 697 N N . VAL A 1 91 ? 9.169 7.305 8.054 1.00 97.69 91 VAL A N 1
ATOM 698 C CA . VAL A 1 91 ? 8.843 5.882 8.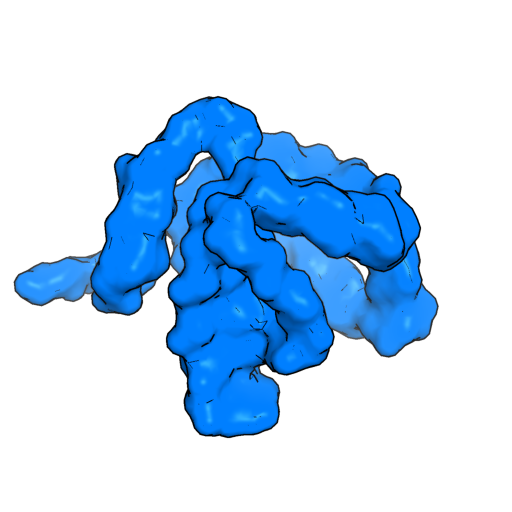136 1.00 97.69 91 VAL A CA 1
ATOM 699 C C . VAL A 1 91 ? 9.969 5.067 7.485 1.00 97.69 91 VAL A C 1
ATOM 701 O O . VAL A 1 91 ? 10.393 5.390 6.374 1.00 97.69 91 VAL A O 1
ATOM 704 N N . PRO A 1 92 ? 10.477 4.010 8.141 1.00 97.81 92 PRO A N 1
ATOM 705 C CA . PRO A 1 92 ? 11.412 3.068 7.540 1.00 97.81 92 PRO A CA 1
ATOM 706 C C . PRO A 1 92 ? 10.946 2.562 6.169 1.00 97.81 92 PRO A C 1
ATOM 708 O O . PRO A 1 92 ? 9.848 2.026 6.019 1.00 97.81 92 PRO A O 1
ATOM 711 N N . MET A 1 93 ? 11.811 2.714 5.169 1.00 96.62 93 MET A N 1
ATOM 712 C CA . MET A 1 93 ? 11.562 2.287 3.795 1.00 96.62 93 MET A CA 1
ATOM 713 C C . MET A 1 93 ? 12.463 1.112 3.435 1.00 96.62 93 MET A C 1
ATOM 715 O O . MET A 1 93 ? 13.670 1.158 3.681 1.00 96.62 93 MET A O 1
ATOM 719 N N . GLN A 1 94 ? 11.903 0.120 2.751 1.00 97.19 94 GLN A N 1
ATOM 720 C CA . GLN A 1 94 ? 12.674 -0.917 2.073 1.00 97.19 94 GLN A CA 1
ATOM 721 C C . GLN A 1 94 ? 12.304 -1.011 0.593 1.00 97.19 94 GLN A C 1
ATOM 723 O O . GLN A 1 94 ? 11.173 -0.730 0.190 1.00 97.19 94 GLN A O 1
ATOM 728 N N . PHE A 1 95 ? 13.274 -1.427 -0.214 1.00 97.88 95 PHE A N 1
ATOM 729 C CA . PHE A 1 95 ? 13.060 -1.747 -1.616 1.00 97.88 95 PHE A CA 1
ATOM 730 C C . PHE A 1 95 ? 13.228 -3.237 -1.854 1.00 97.88 95 PHE A C 1
ATOM 732 O O . PHE A 1 95 ? 14.084 -3.869 -1.238 1.00 97.88 95 PHE A O 1
ATOM 739 N N . VAL A 1 96 ? 12.419 -3.768 -2.763 1.00 98.06 96 VAL A N 1
ATOM 740 C CA . VAL A 1 96 ? 12.532 -5.140 -3.258 1.00 98.06 96 VAL A CA 1
ATOM 741 C C . VAL A 1 96 ? 12.315 -5.151 -4.774 1.00 98.06 96 VAL A C 1
ATOM 743 O O . VAL A 1 96 ? 11.607 -4.279 -5.280 1.00 98.06 96 VAL A O 1
ATOM 746 N N . PRO A 1 97 ? 12.861 -6.120 -5.523 1.00 97.81 97 PRO A N 1
ATOM 747 C CA . PRO A 1 97 ? 12.515 -6.299 -6.933 1.00 97.81 97 PRO A CA 1
ATOM 748 C C . PRO A 1 97 ? 11.006 -6.509 -7.125 1.00 97.81 97 PRO A C 1
ATOM 750 O O . PRO A 1 97 ? 10.359 -7.128 -6.275 1.00 97.81 97 PRO A O 1
ATOM 753 N N . HIS A 1 98 ? 10.436 -6.074 -8.252 1.00 95.00 98 HIS A N 1
ATOM 754 C CA . HIS A 1 98 ? 8.991 -6.175 -8.491 1.00 95.00 98 HIS A CA 1
ATOM 755 C C . HIS A 1 98 ? 8.450 -7.613 -8.397 1.00 95.00 98 HIS A C 1
ATOM 757 O O . HIS A 1 98 ? 7.357 -7.844 -7.879 1.00 95.00 98 HIS A O 1
ATOM 763 N N . GLU A 1 99 ? 9.225 -8.607 -8.837 1.00 95.56 99 GLU A N 1
ATOM 764 C CA . GLU A 1 99 ? 8.853 -10.020 -8.688 1.00 95.56 99 GLU A CA 1
ATOM 765 C C . GLU A 1 99 ? 8.732 -10.435 -7.216 1.00 95.56 99 GLU A C 1
ATOM 767 O O . GLU A 1 99 ? 7.760 -11.085 -6.832 1.00 95.56 99 GLU A O 1
ATOM 772 N N . GLN A 1 100 ? 9.662 -9.996 -6.366 1.00 97.44 100 GLN A N 1
ATOM 773 C CA . GLN A 1 100 ? 9.591 -10.249 -4.928 1.00 97.44 100 GLN A CA 1
ATOM 774 C C . GLN A 1 100 ? 8.432 -9.480 -4.284 1.00 97.44 100 GLN A C 1
ATOM 776 O O . GLN A 1 100 ? 7.746 -10.025 -3.421 1.00 97.44 100 GLN A O 1
ATOM 781 N N . PHE A 1 101 ? 8.167 -8.248 -4.728 1.00 98.00 101 PHE A N 1
ATOM 782 C CA . PHE A 1 101 ? 7.012 -7.475 -4.273 1.00 98.00 101 PHE A CA 1
ATOM 783 C C . PHE A 1 101 ? 5.700 -8.231 -4.523 1.00 98.00 101 PHE A C 1
ATOM 785 O O . PHE A 1 101 ? 4.879 -8.350 -3.616 1.00 98.00 101 PHE A O 1
ATOM 792 N N . LYS A 1 102 ? 5.521 -8.809 -5.722 1.00 96.56 102 LYS A N 1
ATOM 793 C CA . LYS A 1 102 ? 4.345 -9.634 -6.054 1.00 96.56 102 LYS A CA 1
ATOM 794 C C . LYS A 1 102 ? 4.203 -10.836 -5.126 1.00 96.56 102 LYS A C 1
ATOM 796 O O . LYS A 1 102 ? 3.098 -11.115 -4.669 1.00 96.56 102 LYS A O 1
ATOM 801 N N . GLU A 1 103 ? 5.298 -11.514 -4.800 1.00 97.25 103 GLU A N 1
ATOM 802 C CA . GLU A 1 103 ? 5.271 -12.625 -3.844 1.00 97.25 103 GLU A CA 1
ATOM 803 C C . GLU A 1 103 ? 4.851 -12.169 -2.440 1.00 97.25 103 GLU A C 1
ATOM 805 O O . GLU A 1 103 ? 4.005 -12.811 -1.817 1.00 97.25 103 GLU A O 1
ATOM 810 N N . MET A 1 104 ? 5.351 -11.020 -1.975 1.00 97.12 104 MET A N 1
ATOM 811 C CA . MET A 1 104 ? 4.945 -10.431 -0.693 1.00 97.12 104 MET A CA 1
ATOM 812 C C . MET A 1 104 ? 3.460 -10.061 -0.659 1.00 97.12 104 MET A C 1
ATOM 814 O O . MET A 1 104 ? 2.848 -10.117 0.403 1.00 97.12 104 MET A O 1
ATOM 818 N N . THR A 1 105 ? 2.847 -9.726 -1.801 1.00 97.06 105 THR A N 1
ATOM 819 C CA . THR A 1 105 ? 1.415 -9.400 -1.808 1.00 97.06 105 THR A CA 1
ATOM 820 C C . THR A 1 105 ? 0.543 -10.561 -1.350 1.00 97.06 105 THR A C 1
ATOM 822 O O . THR A 1 105 ? -0.500 -10.288 -0.782 1.00 97.06 105 THR A O 1
ATOM 825 N N . LYS A 1 106 ? 0.977 -11.825 -1.487 1.00 97.12 106 LYS A N 1
ATOM 826 C CA . LYS A 1 106 ? 0.210 -13.014 -1.061 1.00 97.12 106 LYS A CA 1
ATOM 827 C C . LYS A 1 106 ? -0.038 -13.077 0.446 1.00 97.12 106 LYS A C 1
ATOM 829 O O . LYS A 1 106 ? -0.983 -13.729 0.878 1.00 97.12 106 LYS A O 1
ATOM 834 N N . SER A 1 107 ? 0.817 -12.444 1.251 1.00 96.88 107 SER A N 1
ATOM 835 C CA . SER A 1 107 ? 0.653 -12.372 2.706 1.00 96.88 107 SER A CA 1
ATOM 836 C C . SER A 1 107 ? -0.035 -11.087 3.172 1.00 96.88 107 SER A C 1
ATOM 838 O O . SER A 1 107 ? -0.323 -10.956 4.364 1.00 96.88 107 SER A O 1
ATOM 840 N N . ALA A 1 108 ? -0.334 -10.154 2.262 1.00 97.94 108 ALA A N 1
ATOM 841 C CA . ALA A 1 108 ? -1.058 -8.938 2.599 1.00 97.94 108 ALA A CA 1
ATOM 842 C C . ALA A 1 108 ? -2.519 -9.251 2.930 1.00 97.94 108 ALA A C 1
ATOM 844 O O . ALA A 1 108 ? -3.172 -10.056 2.257 1.00 97.94 108 ALA A O 1
ATOM 845 N N . LYS A 1 109 ? -3.067 -8.556 3.932 1.00 98.12 109 LYS A N 1
ATOM 846 C CA . LYS A 1 109 ? -4.484 -8.665 4.309 1.00 98.12 109 LYS A CA 1
ATOM 847 C C . LYS A 1 109 ? -5.400 -8.241 3.173 1.00 98.12 109 LYS A C 1
ATOM 849 O O . LYS A 1 109 ? -6.452 -8.844 2.974 1.00 98.12 109 LYS A O 1
ATOM 854 N N . ALA A 1 110 ? -4.990 -7.219 2.427 1.00 98.44 110 ALA A N 1
ATOM 855 C CA . ALA A 1 110 ? -5.681 -6.801 1.225 1.00 98.44 110 ALA A CA 1
ATOM 856 C C . ALA A 1 110 ? -4.762 -6.084 0.238 1.00 98.44 110 ALA A C 1
ATOM 858 O O . ALA A 1 110 ? -3.789 -5.430 0.625 1.00 98.44 110 ALA A O 1
ATOM 859 N N . VAL A 1 111 ? -5.157 -6.145 -1.031 1.00 98.62 111 VAL A N 1
ATOM 860 C CA . VAL A 1 111 ? -4.666 -5.292 -2.108 1.00 98.62 111 VAL A CA 1
ATOM 861 C C . VAL A 1 111 ? -5.774 -4.313 -2.497 1.00 98.62 111 VAL A C 1
ATOM 863 O O . VAL A 1 111 ? -6.870 -4.706 -2.908 1.00 98.62 111 VAL A O 1
ATOM 866 N N . ILE A 1 112 ? -5.475 -3.027 -2.348 1.00 98.69 112 ILE A N 1
ATOM 867 C CA . ILE A 1 112 ? -6.338 -1.887 -2.635 1.00 98.69 112 ILE A CA 1
ATOM 868 C C . ILE A 1 112 ? -5.954 -1.359 -4.014 1.00 98.69 112 ILE A C 1
ATOM 870 O O . ILE A 1 112 ? -4.887 -0.770 -4.184 1.00 98.69 112 ILE A O 1
ATOM 874 N N . ARG A 1 113 ? -6.809 -1.591 -5.007 1.00 98.62 113 ARG A N 1
ATOM 875 C CA . ARG A 1 113 ? -6.556 -1.199 -6.397 1.00 98.62 113 ARG A CA 1
ATOM 876 C C . ARG A 1 113 ? -7.100 0.198 -6.676 1.00 98.62 113 ARG A C 1
ATOM 878 O O . ARG A 1 113 ? -8.256 0.479 -6.349 1.00 98.62 113 ARG A O 1
ATOM 885 N N . THR A 1 114 ? -6.278 1.033 -7.311 1.00 97.50 114 THR A N 1
ATOM 886 C CA . THR A 1 114 ? -6.595 2.415 -7.713 1.00 97.50 114 THR A CA 1
ATOM 887 C C . THR A 1 114 ? -6.577 2.596 -9.223 1.00 97.50 114 THR A C 1
ATOM 889 O O . THR A 1 114 ? -5.682 2.002 -9.873 1.00 97.50 114 THR A O 1
#

pLDDT: mean 97.0, std 1.66, range [85.62, 98.69]

Mean predicted aligned error: 2.31 Å

Foldseek 3Di:
DDPDADPDPVLVVLQVPDDPPAAEAEDEPPQDADPLAAEAEPDDDHCPPPSLVVVVRCLVRHDAQEDEDAPCCVPPPVPVVVSVCVSQVVHHYDYDHPVVVSVVSSRHNHYYYD

Sequence (114 aa):
MKKRGILNKELSTLLASLGHTDTIVIADCGLPIPNESARIDLSLVKGFPPFLSVLDAILEELEVEAFTLAEEIKIENPVMYENIQQRLASVPMQFVPHEQFKEMTKSAKAVIRT

Nearest PDB structures (foldseek):
  1ogc-assembly1_A  TM=9.802E-01  e=6.346E-12  Bacillus subtilis
  3e7n-assembly1_B  TM=9.872E-01  e=9.416E-12  Salmonella enterica subsp. enterica serovar Typhimurium
  3p12-assembly1_A  TM=9.521E-01  e=3.276E-09  Staphylococcus aureus subsp. aureus NCTC 8325
  5tzs-assembly1_f  TM=5.114E-01  e=1.678E+00  Saccharomyces cerevisiae S288C

Secondary structure (DSSP, 8-state):
---SS---HHHHHHHHH--TT--EEEE-TTSPPPTTSEEEE--SBTTBS-HHHHHHHHHTT---S-EEEETTHHHH-HHHHHHHHHHTTTS-EEEE-HHHHHHHHTTSSEEEE-

Radius of gyration: 13.68 Å; Cα contacts (8 Å, |Δi|>4): 141; chains: 1; bounding box: 37×28×30 Å